Protein AF-A0A7C3GA55-F1 (afdb_monomer_lite)

Secondary structure (DSSP, 8-state):
-HHHHHHHHHHHHHHHHTS--PPP--PPP---PPPP--------------------PPP--S-----PPPPP--S--SSS----TTTTTTS----------

pLDDT: mean 75.8, std 19.13, range [38.34, 96.94]

Radius of gyration: 28.46 Å; chains: 1; bounding box: 60×67×63 Å

Foldseek 3Di:
DVVVVVVVVVVVVVVVVVPDDDDDDDDDDDDDDDDDDDDDDDDDDDDDPPPVPPPCPDDDDPDDDPDDDDWDDDPDDDPDDDDTVVVCPPHDDDDDDDDDD

Sequence (101 aa):
MRYLFFLLISLLTLTVIACGVQPANEEISAETPSPSPPTPIATTPPNPTATPSATTTPFTSSLPILGKAPDIRNKTWLNSEPMTLSSLKGKVVLVEFWTYT

Structure (mmCIF, N/CA/C/O backbone):
data_AF-A0A7C3GA55-F1
#
_entry.id   AF-A0A7C3GA55-F1
#
loop_
_atom_site.group_PDB
_atom_site.id
_atom_site.type_symbol
_atom_site.label_atom_id
_atom_site.label_alt_id
_atom_site.label_comp_id
_atom_site.label_asym_id
_atom_site.label_entity_id
_atom_site.label_seq_id
_atom_site.pdbx_PDB_ins_code
_atom_site.Cartn_x
_atom_site.Cartn_y
_atom_site.Cartn_z
_atom_site.occupancy
_atom_site.B_iso_or_equiv
_atom_site.auth_seq_id
_atom_site.auth_comp_id
_atom_site.auth_asym_id
_atom_site.auth_atom_id
_atom_site.pdbx_PDB_model_num
ATOM 1 N N . MET A 1 1 ? 43.025 -23.226 -0.895 1.00 67.88 1 MET A N 1
ATOM 2 C CA . MET A 1 1 ? 43.588 -22.214 0.032 1.00 67.88 1 MET A CA 1
ATOM 3 C C . MET A 1 1 ? 43.639 -20.796 -0.540 1.00 67.88 1 MET A C 1
ATOM 5 O O . MET A 1 1 ? 43.274 -19.881 0.178 1.00 67.88 1 MET A O 1
ATOM 9 N N . ARG A 1 2 ? 43.998 -20.576 -1.818 1.00 75.12 2 ARG A N 1
ATOM 10 C CA . ARG A 1 2 ? 44.022 -19.220 -2.413 1.00 75.12 2 ARG A CA 1
ATOM 11 C C . ARG A 1 2 ? 42.628 -18.573 -2.553 1.00 75.12 2 ARG A C 1
ATOM 13 O O . ARG A 1 2 ? 42.472 -17.401 -2.251 1.00 75.12 2 ARG A O 1
ATOM 20 N N . TYR A 1 3 ? 41.604 -19.346 -2.922 1.00 76.50 3 TYR A N 1
ATOM 21 C CA . TYR A 1 3 ? 40.230 -18.835 -3.059 1.00 76.50 3 TYR A CA 1
ATOM 22 C C . TYR A 1 3 ? 39.563 -18.472 -1.724 1.00 76.50 3 TYR A C 1
ATOM 24 O O . TYR A 1 3 ? 38.791 -17.526 -1.676 1.00 76.50 3 TYR A O 1
ATOM 32 N N . LEU A 1 4 ? 39.911 -19.162 -0.628 1.00 82.69 4 LEU A N 1
ATOM 33 C CA . LEU A 1 4 ? 39.398 -18.851 0.713 1.00 82.69 4 LEU A CA 1
ATOM 34 C C . LEU A 1 4 ? 39.904 -17.485 1.208 1.00 82.69 4 LEU A C 1
ATOM 36 O O . LEU A 1 4 ? 39.158 -16.734 1.822 1.00 82.69 4 LEU A O 1
ATOM 40 N N . PHE A 1 5 ? 41.157 -17.149 0.884 1.00 82.38 5 PHE A N 1
ATOM 41 C CA . PHE A 1 5 ? 41.765 -15.858 1.206 1.00 82.38 5 PHE A CA 1
ATOM 42 C C . PHE A 1 5 ? 41.101 -14.704 0.438 1.00 82.38 5 PHE A C 1
ATOM 44 O O . PHE A 1 5 ? 40.759 -13.686 1.032 1.00 82.38 5 PHE A O 1
ATOM 51 N N . PHE A 1 6 ? 40.827 -14.889 -0.859 1.00 84.25 6 PHE A N 1
ATOM 52 C CA . PHE A 1 6 ? 40.090 -13.899 -1.653 1.00 84.25 6 PHE A CA 1
ATOM 53 C C . PHE A 1 6 ? 38.626 -13.745 -1.206 1.00 84.25 6 PHE A C 1
ATOM 55 O O . PHE A 1 6 ? 38.105 -12.633 -1.208 1.00 84.25 6 PHE A O 1
ATOM 62 N N . LEU A 1 7 ? 37.985 -14.829 -0.755 1.00 83.69 7 LEU A N 1
ATOM 63 C CA . LEU A 1 7 ? 36.621 -14.799 -0.219 1.00 83.69 7 LEU A CA 1
ATOM 64 C C . LEU A 1 7 ? 36.550 -14.058 1.129 1.00 83.69 7 LEU A C 1
ATOM 66 O O . LEU A 1 7 ? 35.645 -13.253 1.327 1.00 83.69 7 LEU A O 1
ATOM 70 N N . LEU A 1 8 ? 37.533 -14.249 2.018 1.00 85.75 8 LEU A N 1
ATOM 71 C CA . LEU A 1 8 ? 37.641 -13.512 3.286 1.00 85.75 8 LEU A CA 1
ATOM 72 C C . LEU A 1 8 ? 37.867 -12.009 3.078 1.00 85.75 8 LEU A C 1
ATOM 74 O O . LEU A 1 8 ? 37.237 -11.200 3.754 1.00 85.75 8 LEU A O 1
ATOM 78 N N . ILE A 1 9 ? 38.716 -11.633 2.117 1.00 84.69 9 ILE A N 1
ATOM 79 C CA . ILE A 1 9 ? 38.957 -10.224 1.771 1.00 84.69 9 ILE A CA 1
ATOM 80 C C . ILE A 1 9 ? 37.684 -9.582 1.210 1.00 84.69 9 ILE A C 1
ATOM 82 O O . ILE A 1 9 ? 37.335 -8.478 1.617 1.00 84.69 9 ILE A O 1
ATOM 86 N N . SER A 1 10 ? 36.950 -10.286 0.342 1.00 85.44 10 SER A N 1
ATOM 87 C CA . SER A 1 10 ? 35.679 -9.789 -0.200 1.00 85.44 10 SER A CA 1
ATOM 88 C C . SER A 1 10 ? 34.577 -9.664 0.859 1.00 85.44 10 SER A C 1
ATOM 90 O O . SER A 1 10 ? 33.732 -8.780 0.752 1.00 85.44 10 SER A O 1
ATOM 92 N N . LEU A 1 11 ? 34.554 -10.540 1.868 1.00 83.94 11 LEU A N 1
ATOM 93 C CA . LEU A 1 11 ? 33.568 -10.490 2.952 1.00 83.94 11 LEU A CA 1
ATOM 94 C C . LEU A 1 11 ? 33.870 -9.347 3.939 1.00 83.94 11 LEU A C 1
ATOM 96 O O . LEU A 1 11 ? 32.957 -8.673 4.423 1.00 83.94 11 LEU A O 1
ATOM 100 N N . LEU A 1 12 ? 35.156 -9.083 4.192 1.00 79.94 12 LEU A N 1
ATOM 101 C CA . LEU A 1 12 ? 35.612 -7.984 5.041 1.00 79.94 12 LEU A CA 1
ATOM 102 C C . LEU A 1 12 ? 35.315 -6.615 4.406 1.00 79.94 12 LEU A C 1
ATOM 104 O O . LEU A 1 12 ? 34.834 -5.719 5.096 1.00 79.94 12 LEU A O 1
ATOM 108 N N . THR A 1 13 ? 35.528 -6.456 3.095 1.00 78.75 13 THR A N 1
ATOM 109 C CA . THR A 1 13 ? 35.241 -5.192 2.393 1.00 78.75 13 THR A CA 1
ATOM 110 C C . THR A 1 13 ? 33.746 -4.894 2.296 1.00 78.75 13 THR A C 1
ATOM 112 O O . THR A 1 13 ? 33.351 -3.739 2.448 1.00 78.75 13 THR A O 1
ATOM 115 N N . LEU A 1 14 ? 32.897 -5.913 2.119 1.00 73.88 14 LEU A N 1
ATOM 116 C CA . LEU A 1 14 ? 31.444 -5.716 2.064 1.00 73.88 14 LEU A CA 1
ATOM 117 C C . LEU A 1 14 ? 30.861 -5.273 3.420 1.00 73.88 14 LEU A C 1
ATOM 119 O O . LEU A 1 14 ? 29.938 -4.463 3.462 1.00 73.88 14 LEU A O 1
ATOM 123 N N . THR A 1 15 ? 31.427 -5.755 4.532 1.00 72.00 15 THR A N 1
ATOM 124 C CA . THR A 1 15 ? 30.968 -5.412 5.892 1.00 72.00 15 THR A CA 1
ATOM 125 C C . THR A 1 15 ? 31.307 -3.962 6.269 1.00 72.00 15 THR A C 1
ATOM 127 O O . THR A 1 15 ? 30.533 -3.307 6.961 1.00 72.00 15 THR A O 1
ATOM 130 N N . VAL A 1 16 ? 32.429 -3.426 5.771 1.00 68.25 16 VAL A N 1
ATOM 131 C CA . VAL A 1 16 ? 32.861 -2.035 6.023 1.00 68.25 16 VAL A CA 1
ATOM 132 C C . VAL A 1 16 ? 31.982 -1.013 5.288 1.00 68.25 16 VAL A C 1
ATOM 134 O O . VAL A 1 16 ? 31.747 0.069 5.814 1.00 68.25 16 VAL A O 1
ATOM 137 N N . ILE A 1 17 ? 31.430 -1.356 4.120 1.00 66.69 17 ILE A N 1
ATOM 138 C CA . ILE A 1 17 ? 30.524 -0.471 3.359 1.00 66.69 17 ILE A CA 1
ATOM 139 C C . ILE A 1 17 ? 29.113 -0.433 3.981 1.00 66.69 17 ILE A C 1
ATOM 141 O O . ILE A 1 17 ? 28.420 0.575 3.878 1.00 66.69 17 ILE A O 1
ATOM 145 N N . ALA A 1 18 ? 28.694 -1.498 4.675 1.00 58.41 18 ALA A N 1
ATOM 146 C CA . ALA A 1 18 ? 27.388 -1.574 5.336 1.00 58.41 18 ALA A CA 1
ATOM 147 C C . ALA A 1 18 ? 27.297 -0.772 6.655 1.00 58.41 18 ALA A C 1
ATOM 149 O O . ALA A 1 18 ? 26.199 -0.571 7.170 1.00 58.41 18 ALA A O 1
ATOM 150 N N . CYS A 1 19 ? 28.417 -0.282 7.195 1.00 60.34 19 CYS A N 1
ATOM 151 C CA . CYS A 1 19 ? 28.439 0.632 8.339 1.00 60.34 19 CYS A CA 1
ATOM 152 C C . CYS A 1 19 ? 28.661 2.065 7.830 1.00 60.34 19 CYS A C 1
ATOM 154 O O . CYS A 1 19 ? 29.753 2.621 7.928 1.00 60.34 19 CYS A O 1
ATOM 156 N N . GLY A 1 20 ? 27.638 2.650 7.204 1.00 50.31 20 GLY A N 1
ATOM 157 C CA . GLY A 1 20 ? 27.652 4.052 6.799 1.00 50.31 20 GLY A CA 1
ATOM 158 C C . GLY A 1 20 ? 27.786 4.967 8.017 1.00 50.31 20 GLY A C 1
ATOM 159 O O . GLY A 1 20 ? 26.809 5.235 8.710 1.00 50.31 20 GLY A O 1
ATOM 160 N N . VAL A 1 21 ? 28.996 5.458 8.278 1.00 58.72 21 VAL A N 1
ATOM 161 C CA . VAL A 1 21 ? 29.227 6.580 9.192 1.00 58.72 21 VAL A CA 1
ATOM 162 C C . VAL A 1 21 ? 28.828 7.850 8.444 1.00 58.72 21 VAL A C 1
ATOM 164 O O . VAL A 1 21 ? 29.579 8.342 7.605 1.00 58.72 21 VAL A O 1
ATOM 167 N N . GLN A 1 22 ? 27.631 8.370 8.712 1.00 60.19 22 GLN A N 1
ATOM 168 C CA . GLN A 1 22 ? 27.288 9.739 8.331 1.00 60.19 22 GLN A CA 1
ATOM 169 C C . GLN A 1 22 ? 28.037 10.708 9.258 1.00 60.19 22 GLN A C 1
ATOM 171 O O . GLN A 1 22 ? 27.862 10.617 10.477 1.00 60.19 22 GLN A O 1
ATOM 176 N N . PRO A 1 23 ? 28.856 11.638 8.730 1.00 50.22 23 PRO A N 1
ATOM 177 C CA . PRO A 1 23 ? 29.306 12.776 9.511 1.00 50.22 23 PRO A CA 1
ATOM 178 C C . PRO A 1 23 ? 28.095 13.656 9.841 1.00 50.22 23 PRO A C 1
ATOM 180 O O . PRO A 1 23 ? 27.215 13.886 9.010 1.00 50.22 23 PRO A O 1
ATOM 183 N N . ALA A 1 24 ? 28.049 14.074 11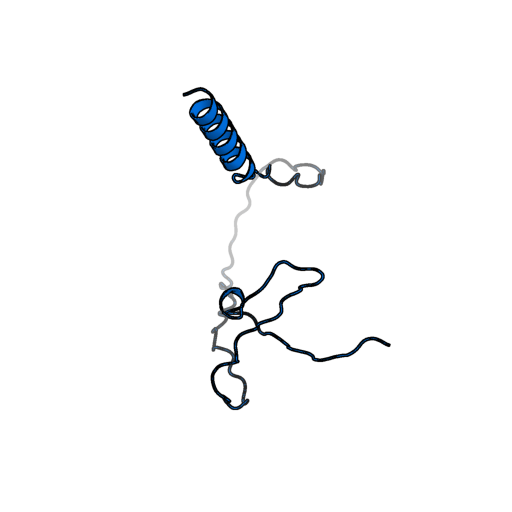.099 1.00 48.84 24 ALA A N 1
ATOM 184 C CA . ALA A 1 24 ? 27.067 14.978 11.663 1.00 48.84 24 ALA A CA 1
ATOM 185 C C . ALA A 1 24 ? 26.919 16.246 10.796 1.00 48.84 24 ALA A C 1
ATOM 187 O O . ALA A 1 24 ? 27.909 16.855 10.401 1.00 48.84 24 ALA A O 1
ATOM 188 N N . ASN A 1 25 ? 25.665 16.570 10.479 1.00 55.12 25 ASN A N 1
ATOM 189 C CA . ASN A 1 25 ? 25.136 17.886 10.125 1.00 55.12 25 ASN A CA 1
ATOM 190 C C . ASN A 1 25 ? 26.099 19.085 10.289 1.00 55.12 25 ASN A C 1
ATOM 192 O O . ASN A 1 25 ? 26.393 19.511 11.402 1.00 55.12 25 ASN A O 1
ATOM 196 N N . GLU A 1 26 ? 26.468 19.707 9.164 1.00 49.50 26 GLU A N 1
ATOM 197 C CA . GLU A 1 26 ? 26.871 21.115 9.126 1.00 49.50 26 GLU A CA 1
ATOM 198 C C . GLU A 1 26 ? 25.644 21.981 9.442 1.00 49.50 26 GLU A C 1
ATOM 200 O O . GLU A 1 26 ? 24.714 22.127 8.645 1.00 49.50 26 GLU A O 1
ATOM 205 N N . GLU A 1 27 ? 25.629 22.507 10.661 1.00 49.72 27 GLU A N 1
ATOM 206 C CA . GLU A 1 27 ? 24.724 23.550 11.119 1.00 49.72 27 GLU A CA 1
ATOM 207 C C . GLU A 1 27 ? 25.140 24.879 10.474 1.00 49.72 27 GLU A C 1
ATOM 209 O O . GLU A 1 27 ? 26.268 25.349 10.631 1.00 49.72 27 GLU A O 1
ATOM 214 N N . ILE A 1 28 ? 24.225 25.448 9.688 1.00 52.06 28 ILE A N 1
ATOM 215 C CA . ILE A 1 28 ? 24.396 26.710 8.973 1.00 52.06 28 ILE A CA 1
ATOM 216 C C . ILE A 1 28 ? 24.709 27.848 9.956 1.00 52.06 28 ILE A C 1
ATOM 218 O O . ILE A 1 28 ? 24.024 28.043 10.960 1.00 52.06 28 ILE A O 1
ATOM 222 N N . SER A 1 29 ? 25.743 28.619 9.621 1.00 51.06 29 SER A N 1
ATOM 223 C CA . SER A 1 29 ? 26.101 29.885 10.250 1.00 51.06 29 SER A CA 1
ATOM 224 C C . SER A 1 29 ? 24.901 30.823 10.385 1.00 51.06 29 SER A C 1
ATOM 226 O O . SER A 1 29 ? 24.314 31.245 9.390 1.00 51.06 29 SER A O 1
ATOM 228 N N . ALA A 1 30 ? 24.628 31.248 11.613 1.00 45.50 30 ALA A N 1
ATOM 229 C CA . ALA A 1 30 ? 24.022 32.541 11.888 1.00 45.50 30 ALA A CA 1
ATOM 230 C C . ALA A 1 30 ? 24.930 33.282 12.879 1.00 45.50 30 ALA A C 1
ATOM 232 O O . ALA A 1 30 ? 24.995 32.963 14.062 1.00 45.50 30 ALA A O 1
ATOM 233 N N . GLU A 1 31 ? 25.677 34.250 12.363 1.00 45.47 31 GLU A N 1
ATOM 234 C CA . GLU A 1 31 ? 26.448 35.222 13.131 1.00 45.47 31 GLU A CA 1
ATOM 235 C C . GLU A 1 31 ? 25.540 36.389 13.534 1.00 45.47 31 GLU A C 1
ATOM 237 O O . GLU A 1 31 ? 24.929 36.990 12.655 1.00 45.47 31 GLU A O 1
ATOM 242 N N . THR A 1 32 ? 25.475 36.749 14.823 1.00 38.34 32 THR A N 1
ATOM 243 C CA . THR A 1 32 ? 25.655 38.133 15.340 1.00 38.34 32 THR A CA 1
ATOM 244 C C . THR A 1 32 ? 25.719 38.127 16.886 1.00 38.34 32 THR A C 1
ATOM 246 O O . THR A 1 32 ? 25.405 37.108 17.499 1.00 38.34 32 THR A O 1
ATOM 249 N N . PRO A 1 33 ? 26.226 39.181 17.560 1.00 48.56 33 PRO A N 1
ATOM 250 C CA . PRO A 1 33 ? 27.221 39.052 18.613 1.00 48.56 33 PRO A CA 1
ATOM 251 C C . PRO A 1 33 ? 26.624 39.145 20.025 1.00 48.56 33 PRO A C 1
ATOM 253 O O . PRO A 1 33 ? 25.582 39.746 20.271 1.00 48.56 33 PRO A O 1
ATOM 256 N N . SER A 1 34 ? 27.372 38.574 20.962 1.00 50.78 34 SER A N 1
ATOM 257 C CA . SER A 1 34 ? 27.167 38.603 22.411 1.00 50.78 34 SER A CA 1
ATOM 258 C C . SER A 1 34 ? 27.063 40.025 22.994 1.00 50.78 34 SER A C 1
ATOM 260 O O . SER A 1 34 ? 27.987 40.819 22.804 1.00 50.78 34 SER A O 1
ATOM 262 N N . PRO A 1 35 ? 26.024 40.349 23.787 1.00 56.66 35 PRO A N 1
ATOM 263 C CA . PRO A 1 35 ? 26.121 41.368 24.824 1.00 56.66 35 PRO A CA 1
ATOM 264 C C . PRO A 1 35 ? 26.588 40.740 26.154 1.00 56.66 35 PRO A C 1
ATOM 266 O O . PRO A 1 35 ? 25.985 39.799 26.669 1.00 56.66 35 PRO A O 1
ATOM 269 N N . SER A 1 36 ? 27.679 41.27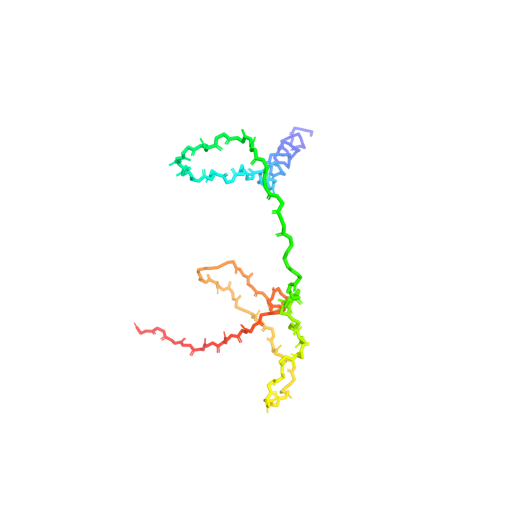5 26.710 1.00 50.72 36 SER A N 1
ATOM 270 C CA . SER A 1 36 ? 28.302 40.880 27.986 1.00 50.72 36 SER A CA 1
ATOM 271 C C . SER A 1 36 ? 27.348 40.886 29.208 1.00 50.72 36 SER A C 1
ATOM 273 O O . SER A 1 36 ? 26.397 41.667 29.233 1.00 50.72 36 SER A O 1
ATOM 275 N N . PRO A 1 37 ? 27.626 40.092 30.268 1.00 62.03 37 PRO A N 1
ATOM 276 C CA . PRO A 1 37 ? 26.835 40.037 31.512 1.00 62.03 37 PRO A CA 1
ATOM 277 C C . PRO A 1 37 ? 27.419 40.962 32.618 1.00 62.03 37 PRO A C 1
ATOM 279 O O . PRO A 1 37 ? 28.499 41.519 32.424 1.00 62.03 37 PRO A O 1
ATOM 282 N N . PRO A 1 38 ? 26.886 40.990 33.861 1.00 61.97 38 PRO A N 1
ATOM 283 C CA . PRO A 1 38 ? 25.537 41.351 34.323 1.00 61.97 38 PRO A CA 1
ATOM 284 C C . PRO A 1 38 ? 25.588 42.442 35.435 1.00 61.97 38 PRO A C 1
ATOM 286 O O . PRO A 1 38 ? 26.623 42.650 36.069 1.00 61.97 38 PRO A O 1
ATOM 289 N N . THR A 1 39 ? 24.476 43.108 35.780 1.00 42.97 39 THR A N 1
ATOM 290 C CA . THR A 1 39 ? 24.329 43.783 37.102 1.00 42.97 39 THR A CA 1
ATOM 291 C C . THR A 1 39 ? 22.841 43.856 37.513 1.00 42.97 39 THR A C 1
ATOM 293 O O . THR A 1 39 ? 21.986 43.947 36.633 1.00 42.97 39 THR A O 1
ATOM 296 N N . PRO A 1 40 ? 22.497 43.725 38.814 1.00 58.34 40 PRO A N 1
ATOM 297 C CA . PRO A 1 40 ? 21.232 43.166 39.294 1.00 58.34 40 PRO A CA 1
ATOM 298 C C . PRO A 1 40 ? 20.221 44.238 39.712 1.00 58.34 40 PRO A C 1
ATOM 300 O O . PRO A 1 40 ? 20.600 45.218 40.346 1.00 58.34 40 PRO A O 1
ATOM 303 N N . ILE A 1 41 ? 18.925 44.004 39.479 1.00 44.41 41 ILE A N 1
ATOM 304 C CA . ILE A 1 41 ? 17.848 44.673 40.224 1.00 44.41 41 ILE A CA 1
ATOM 305 C C . ILE A 1 41 ? 16.737 43.653 40.497 1.00 44.41 41 ILE A C 1
ATOM 307 O O . ILE A 1 41 ? 16.215 43.005 39.594 1.00 44.41 41 ILE A O 1
ATOM 311 N N . ALA A 1 42 ? 16.432 43.492 41.781 1.00 47.66 42 ALA A N 1
ATOM 312 C CA . ALA A 1 42 ? 15.363 42.669 42.321 1.00 47.66 42 ALA A CA 1
ATOM 313 C C . ALA A 1 42 ? 13.971 43.113 41.833 1.00 47.66 42 ALA A C 1
ATOM 315 O O . ALA A 1 42 ? 13.746 44.305 41.634 1.00 47.66 42 ALA A O 1
ATOM 316 N N . THR A 1 43 ? 13.020 42.172 41.758 1.00 44.78 43 THR A N 1
ATOM 317 C CA . THR A 1 43 ? 11.700 42.194 42.444 1.00 44.78 43 THR A CA 1
ATOM 318 C C . THR A 1 43 ? 10.690 41.311 41.695 1.00 44.78 43 THR A C 1
ATOM 320 O O . THR A 1 43 ? 10.451 41.466 40.503 1.00 44.78 43 THR A O 1
ATOM 323 N N . THR A 1 44 ? 10.109 40.360 42.423 1.00 46.59 44 THR A N 1
ATOM 324 C CA . THR A 1 44 ? 9.066 39.401 42.017 1.00 46.59 44 THR A CA 1
ATOM 325 C C . THR A 1 44 ? 7.747 40.096 41.629 1.00 46.59 44 THR A C 1
ATOM 327 O O . THR A 1 44 ? 7.405 41.122 42.214 1.00 46.59 44 THR A O 1
ATOM 330 N N . PRO A 1 45 ? 6.944 39.498 40.730 1.00 61.28 45 PRO A N 1
ATOM 331 C CA . PRO A 1 45 ? 5.625 39.007 41.159 1.00 61.28 45 PRO A CA 1
ATOM 332 C C . PRO A 1 45 ? 5.350 37.564 40.680 1.00 61.28 45 PRO A C 1
ATOM 334 O O . PRO A 1 45 ? 5.799 37.183 39.598 1.00 61.28 45 PRO A O 1
ATOM 337 N N . PRO A 1 46 ? 4.629 36.729 41.458 1.00 63.97 46 PRO A N 1
ATOM 338 C CA . PRO A 1 46 ? 4.305 35.373 41.041 1.00 63.97 46 PRO A CA 1
ATOM 339 C C . PRO A 1 46 ? 3.123 35.429 40.073 1.00 63.97 46 PRO A C 1
ATOM 341 O O . PRO A 1 46 ? 2.057 35.928 40.426 1.00 63.97 46 PRO A O 1
ATOM 344 N N . ASN A 1 47 ? 3.275 34.900 38.863 1.00 49.12 47 ASN A N 1
ATOM 345 C CA . ASN A 1 47 ? 2.119 34.586 38.031 1.00 49.12 47 ASN A CA 1
ATOM 346 C C . ASN A 1 47 ? 2.326 33.213 37.386 1.00 49.12 47 ASN A C 1
ATOM 348 O O . ASN A 1 47 ? 3.436 32.916 36.937 1.00 49.12 47 ASN A O 1
ATOM 352 N N . PRO A 1 48 ? 1.314 32.336 37.463 1.00 54.12 48 PRO A N 1
ATOM 353 C CA . PRO A 1 48 ? 1.515 30.910 37.578 1.00 54.12 48 PRO A CA 1
ATOM 354 C C . PRO A 1 48 ? 1.969 30.327 36.252 1.00 54.12 48 PRO A C 1
ATOM 356 O O . PRO A 1 48 ? 1.497 30.705 35.183 1.00 54.12 48 PRO A O 1
ATOM 359 N N . THR A 1 49 ? 2.856 29.351 36.373 1.00 55.59 49 THR A N 1
ATOM 360 C CA . THR A 1 49 ? 3.032 28.213 35.483 1.00 55.59 49 THR A CA 1
ATOM 361 C C . THR A 1 49 ? 1.724 27.833 34.776 1.00 55.59 49 THR A C 1
ATOM 363 O O . THR A 1 49 ? 0.969 26.985 35.243 1.00 55.59 49 THR A O 1
ATOM 366 N N . ALA A 1 50 ? 1.450 28.443 33.626 1.00 58.09 50 ALA A N 1
ATOM 367 C CA . ALA A 1 50 ? 0.518 27.912 32.648 1.00 58.09 50 ALA A CA 1
ATOM 368 C C . ALA A 1 50 ? 1.3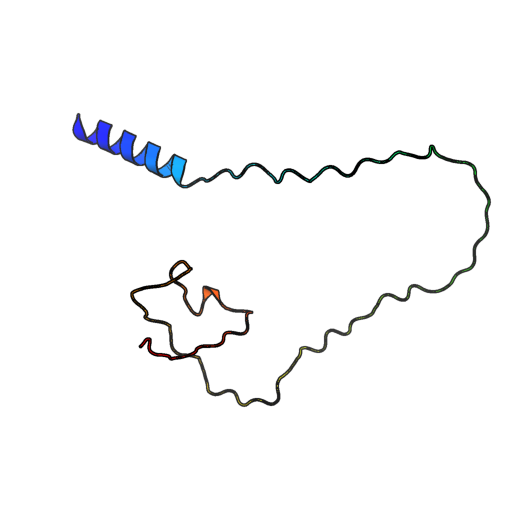17 26.939 31.782 1.00 58.09 50 ALA A C 1
ATOM 370 O O . ALA A 1 50 ? 1.673 27.218 30.640 1.00 58.09 50 ALA A O 1
ATOM 371 N N . THR A 1 51 ? 1.651 25.789 32.367 1.00 58.59 51 THR A N 1
ATOM 372 C CA . THR A 1 51 ? 1.944 24.601 31.572 1.00 58.59 51 THR A CA 1
ATOM 373 C C . THR A 1 51 ? 0.718 24.378 30.686 1.00 58.59 51 THR A C 1
ATOM 375 O O . THR A 1 51 ? -0.382 24.272 31.238 1.00 58.59 51 THR A O 1
ATOM 378 N N . PRO A 1 52 ? 0.835 24.306 29.347 1.00 60.28 52 PRO A N 1
ATOM 379 C CA . PRO A 1 52 ? -0.235 23.740 28.550 1.00 60.28 52 PRO A CA 1
ATOM 380 C C . PRO A 1 52 ? -0.359 22.284 28.991 1.00 60.28 52 PRO A C 1
ATOM 382 O O . PRO A 1 52 ? 0.395 21.411 28.565 1.00 60.28 52 PRO A O 1
ATOM 385 N N . SER A 1 53 ? -1.273 22.037 29.926 1.00 59.34 53 SER A N 1
ATOM 386 C CA . SER A 1 53 ? -1.697 20.701 30.304 1.00 59.34 53 SER A CA 1
ATOM 387 C C . SER A 1 53 ? -2.520 20.182 29.133 1.00 59.34 53 SER A C 1
ATOM 389 O O . SER A 1 53 ? -3.749 20.250 29.118 1.00 59.34 53 SER A O 1
ATOM 391 N N . ALA A 1 54 ? -1.821 19.754 28.081 1.00 66.00 54 ALA A N 1
ATOM 392 C CA . ALA A 1 54 ? -2.403 18.951 27.031 1.00 66.00 54 ALA A CA 1
ATOM 393 C C . ALA A 1 54 ? -2.794 17.632 27.695 1.00 66.00 54 ALA A C 1
ATOM 395 O O . ALA A 1 54 ? -2.000 16.702 27.821 1.00 66.00 54 ALA A O 1
ATOM 396 N N . THR A 1 55 ? -4.025 17.581 28.195 1.00 56.03 55 THR A N 1
ATOM 397 C CA . THR A 1 55 ? -4.678 16.315 28.488 1.00 56.03 55 THR A CA 1
ATOM 398 C C . THR A 1 55 ? -4.779 15.605 27.147 1.00 56.03 55 THR A C 1
ATOM 400 O O . THR A 1 55 ? -5.635 15.933 26.328 1.00 56.03 55 THR A O 1
ATOM 403 N N . THR A 1 56 ? -3.842 14.698 26.880 1.00 66.31 56 THR A N 1
ATOM 404 C CA . THR A 1 56 ? -3.809 13.885 25.664 1.00 66.31 56 THR A CA 1
ATOM 405 C C . THR A 1 56 ? -4.930 12.857 25.751 1.00 66.31 56 THR A C 1
ATOM 407 O O . THR A 1 56 ? -4.699 11.676 25.999 1.00 66.31 56 THR A O 1
ATOM 410 N N . THR A 1 57 ? -6.176 13.298 25.592 1.00 78.06 57 THR A N 1
ATOM 411 C CA . THR A 1 57 ? -7.251 12.380 25.232 1.00 78.06 57 THR A CA 1
ATOM 412 C C . THR A 1 57 ? -6.887 11.799 23.866 1.00 78.06 57 THR A C 1
ATOM 414 O O . THR A 1 57 ? -6.702 12.579 22.925 1.00 78.06 57 THR A O 1
ATOM 417 N N . PRO A 1 58 ? -6.726 10.471 23.734 1.00 81.94 58 PRO A N 1
ATOM 418 C CA . PRO A 1 58 ? -6.369 9.872 22.459 1.00 81.94 58 PRO A CA 1
ATOM 419 C C . PRO A 1 58 ? -7.442 10.213 21.425 1.00 81.94 58 PRO A C 1
ATOM 421 O O . PRO A 1 58 ? -8.638 10.062 21.678 1.00 81.94 58 PRO A O 1
ATOM 424 N N . PHE A 1 59 ? -7.009 10.686 20.258 1.00 83.81 59 PHE A N 1
ATOM 425 C CA . PHE A 1 59 ? -7.914 10.912 19.142 1.00 83.81 59 PHE A CA 1
ATOM 426 C C . PHE A 1 59 ? -8.539 9.576 18.731 1.00 83.81 59 PHE A C 1
ATOM 428 O O . PHE A 1 59 ? -7.831 8.604 18.463 1.00 83.81 59 PHE A O 1
ATOM 435 N N . THR A 1 60 ? -9.867 9.530 18.675 1.00 87.75 60 THR A N 1
ATOM 436 C CA . THR A 1 60 ? -10.617 8.379 18.174 1.00 87.75 60 THR A CA 1
ATOM 437 C C . THR A 1 60 ? -11.467 8.841 16.998 1.00 87.75 60 THR A C 1
ATOM 439 O O . THR A 1 60 ? -12.205 9.819 17.091 1.00 87.75 60 THR A O 1
ATOM 442 N N . SER A 1 61 ? -11.336 8.176 15.852 1.00 89.50 61 SER A N 1
ATOM 443 C CA . SER A 1 61 ? -12.224 8.422 14.715 1.00 89.50 61 SER A CA 1
ATOM 444 C C . SER A 1 61 ? -13.546 7.686 14.925 1.00 89.50 61 SER A C 1
ATOM 446 O O . SER A 1 61 ? -13.526 6.534 15.347 1.00 89.50 61 SER A O 1
ATOM 448 N N . SER A 1 62 ? -14.671 8.267 14.502 1.00 94.44 62 SER A N 1
ATOM 449 C CA . SER A 1 62 ? -15.975 7.573 14.465 1.00 94.44 62 SER A CA 1
ATOM 450 C C . SER A 1 62 ? -16.092 6.529 13.332 1.00 94.44 62 SER A C 1
ATOM 452 O O . SER A 1 62 ? -17.195 6.104 12.991 1.00 94.44 62 SER A O 1
ATOM 454 N N . LEU A 1 63 ? -14.980 6.147 12.695 1.00 93.94 63 LEU A N 1
ATOM 455 C CA . LEU A 1 63 ? -14.959 5.195 11.587 1.00 93.94 63 LEU A CA 1
ATOM 456 C C . LEU A 1 63 ? -15.012 3.743 12.091 1.00 93.94 63 LEU A C 1
ATOM 458 O O . LEU A 1 63 ? -14.402 3.428 13.116 1.00 93.94 63 LEU A O 1
ATOM 462 N N . PRO A 1 64 ? -15.693 2.839 11.368 1.00 94.88 64 PRO A N 1
ATOM 463 C CA . PRO A 1 64 ? -15.741 1.430 11.733 1.00 94.88 64 PRO A CA 1
ATOM 464 C C . PRO A 1 64 ? -14.380 0.744 11.551 1.00 94.88 64 PRO A C 1
ATOM 466 O O . PRO A 1 64 ? -13.602 1.072 10.654 1.00 94.88 64 PRO A O 1
ATOM 469 N N . ILE A 1 65 ? -14.125 -0.280 12.369 1.00 94.56 65 ILE A N 1
ATOM 470 C CA . ILE A 1 65 ? -12.959 -1.158 12.225 1.00 94.56 65 ILE A CA 1
ATOM 471 C C . ILE A 1 65 ? -13.325 -2.287 11.258 1.00 94.56 65 ILE A C 1
ATOM 473 O O . ILE A 1 65 ? -14.067 -3.198 11.614 1.00 94.56 65 ILE A O 1
ATOM 477 N N . LEU A 1 66 ? -12.774 -2.247 10.044 1.00 96.12 66 LEU A N 1
ATOM 478 C CA . LEU A 1 66 ? -13.034 -3.248 8.995 1.00 96.12 66 LEU A CA 1
ATOM 479 C C . LEU A 1 66 ? -12.098 -4.470 9.059 1.00 96.12 66 LEU A C 1
ATOM 481 O O . LEU A 1 66 ? -12.055 -5.283 8.141 1.00 96.12 66 LEU A O 1
ATOM 485 N N . GLY A 1 67 ? -11.337 -4.607 10.146 1.00 95.44 67 GLY A N 1
ATOM 486 C CA . GLY A 1 67 ? -10.334 -5.653 10.322 1.00 95.44 67 GLY A CA 1
ATOM 487 C C . GLY A 1 67 ? -8.925 -5.211 9.929 1.00 95.44 67 GLY A C 1
ATOM 488 O O . GLY A 1 67 ? -8.627 -4.025 9.775 1.00 95.44 67 GLY A O 1
ATOM 489 N N . LYS A 1 68 ? -8.013 -6.181 9.833 1.00 95.00 68 LYS A N 1
ATOM 490 C CA . LYS A 1 68 ? -6.604 -5.927 9.515 1.00 95.00 68 LYS A CA 1
ATOM 491 C C . LYS A 1 68 ? -6.439 -5.701 8.011 1.00 95.00 68 LYS A C 1
ATOM 493 O O . LYS A 1 68 ? -6.879 -6.526 7.217 1.00 95.00 68 LYS A O 1
ATOM 498 N N . ALA A 1 69 ? -5.736 -4.633 7.640 1.00 95.94 69 ALA A N 1
ATOM 499 C CA . ALA A 1 69 ? -5.361 -4.387 6.252 1.00 95.94 69 ALA A CA 1
ATOM 500 C C . ALA A 1 69 ? -4.523 -5.558 5.677 1.00 95.94 69 ALA A C 1
ATOM 502 O O . ALA A 1 69 ? -3.613 -6.042 6.367 1.00 95.94 69 ALA A O 1
ATOM 503 N N . PRO A 1 70 ? -4.806 -6.014 4.441 1.00 95.19 70 PRO A N 1
ATOM 504 C CA . PRO A 1 70 ? -3.986 -6.997 3.736 1.00 95.19 70 PRO A CA 1
ATOM 505 C C . PRO A 1 70 ? -2.562 -6.497 3.495 1.00 95.19 70 PRO A C 1
ATOM 507 O O . PRO A 1 70 ? -2.329 -5.302 3.366 1.00 95.19 70 PRO A O 1
ATOM 510 N N . ASP A 1 71 ? -1.610 -7.420 3.403 1.00 94.50 71 ASP A N 1
ATOM 511 C CA . ASP A 1 71 ? -0.201 -7.091 3.185 1.00 94.50 71 ASP A CA 1
ATOM 512 C C . ASP A 1 71 ? 0.079 -6.593 1.752 1.00 94.50 71 ASP A C 1
ATOM 514 O O . ASP A 1 71 ? -0.586 -7.012 0.802 1.00 94.50 71 ASP A O 1
ATOM 518 N N . ILE A 1 72 ? 1.087 -5.730 1.586 1.00 94.56 72 ILE A N 1
ATOM 519 C CA . ILE A 1 72 ? 1.481 -5.183 0.276 1.00 94.56 72 ILE A CA 1
ATOM 520 C C . ILE A 1 72 ? 2.453 -6.160 -0.392 1.00 94.56 72 ILE A C 1
ATOM 522 O O . ILE A 1 72 ? 3.484 -6.510 0.178 1.00 94.56 72 ILE A O 1
ATOM 526 N N . ARG A 1 73 ? 2.136 -6.614 -1.612 1.00 94.25 73 ARG A N 1
ATOM 527 C CA . ARG A 1 73 ? 2.899 -7.654 -2.337 1.00 94.25 73 ARG A CA 1
ATOM 528 C C . ARG A 1 73 ? 3.477 -7.178 -3.674 1.00 94.25 73 ARG A C 1
ATOM 530 O O . ARG A 1 73 ? 3.700 -7.978 -4.581 1.00 94.25 73 ARG A O 1
ATOM 537 N N . ASN A 1 74 ? 3.715 -5.877 -3.805 1.00 94.12 74 ASN A N 1
ATOM 538 C CA . ASN A 1 74 ? 4.262 -5.271 -5.016 1.00 94.12 74 ASN A CA 1
ATOM 539 C C . ASN A 1 74 ? 5.698 -5.747 -5.272 1.00 94.12 74 ASN A C 1
ATOM 541 O O . ASN A 1 74 ? 6.527 -5.779 -4.364 1.00 94.12 74 ASN A O 1
ATOM 545 N N . LYS A 1 75 ? 5.992 -6.087 -6.532 1.00 95.62 75 LYS A N 1
ATOM 546 C CA . LYS A 1 75 ? 7.341 -6.482 -6.969 1.00 95.62 75 LYS A CA 1
ATOM 547 C C . LYS A 1 75 ? 8.256 -5.280 -7.191 1.00 95.62 75 LYS A C 1
ATOM 549 O O . LYS A 1 75 ? 9.442 -5.351 -6.899 1.00 95.62 75 LYS A O 1
ATOM 554 N N . THR A 1 76 ? 7.693 -4.193 -7.709 1.00 95.75 76 THR A N 1
ATOM 555 C CA . THR A 1 76 ? 8.423 -2.980 -8.076 1.00 95.75 76 THR A CA 1
ATOM 556 C C . THR A 1 76 ? 7.906 -1.816 -7.254 1.00 95.75 76 THR A C 1
ATOM 558 O O . THR A 1 76 ? 6.696 -1.666 -7.074 1.00 95.75 76 THR A O 1
ATOM 561 N N . TRP A 1 77 ? 8.841 -1.000 -6.785 1.00 96.56 77 TRP A N 1
ATOM 562 C CA . TRP A 1 77 ? 8.593 0.216 -6.029 1.00 96.56 77 TRP A CA 1
ATOM 563 C C . TRP A 1 77 ? 9.180 1.394 -6.792 1.00 96.56 77 TRP A C 1
ATOM 565 O O . TRP A 1 77 ? 10.222 1.269 -7.434 1.00 96.56 77 TRP A O 1
ATOM 575 N N . LEU A 1 78 ? 8.485 2.524 -6.746 1.00 95.88 78 LEU A N 1
ATOM 576 C CA . LEU A 1 78 ? 8.938 3.781 -7.328 1.00 95.88 78 LEU A CA 1
ATOM 577 C C . LEU A 1 78 ? 9.149 4.779 -6.187 1.00 95.88 78 LEU A C 1
ATOM 579 O O . LEU A 1 78 ? 8.387 4.784 -5.219 1.00 95.88 78 LEU A O 1
ATOM 583 N N . ASN A 1 79 ? 10.186 5.612 -6.298 1.00 96.62 79 ASN A N 1
ATOM 584 C CA . ASN A 1 79 ? 10.526 6.681 -5.345 1.00 96.62 79 ASN A CA 1
ATOM 585 C C . ASN A 1 79 ? 10.792 6.228 -3.895 1.00 96.62 79 ASN A C 1
ATOM 587 O O . ASN A 1 79 ? 10.806 7.051 -2.985 1.00 96.62 79 ASN A O 1
ATOM 591 N N . SER A 1 80 ? 10.963 4.927 -3.662 1.00 94.69 80 SER A N 1
ATOM 592 C CA . SER A 1 80 ? 11.135 4.354 -2.328 1.00 94.69 80 SER A CA 1
ATOM 593 C C . SER A 1 80 ? 11.755 2.963 -2.400 1.00 94.69 80 SER A C 1
ATOM 595 O O . SER A 1 80 ? 11.697 2.287 -3.430 1.00 94.69 80 SER A O 1
ATOM 597 N N . GLU A 1 81 ? 12.333 2.536 -1.282 1.00 96.31 81 GLU A N 1
ATOM 598 C CA . GLU A 1 81 ? 12.637 1.128 -1.049 1.00 96.31 81 GLU A CA 1
ATOM 599 C C . GLU A 1 81 ? 11.345 0.319 -0.825 1.00 96.31 81 GLU A C 1
ATOM 601 O O . GLU A 1 81 ? 10.309 0.890 -0.467 1.00 96.31 81 GLU A O 1
ATOM 606 N N . PRO A 1 82 ? 11.380 -1.015 -0.998 1.00 95.75 82 PRO A N 1
ATOM 607 C CA . PRO A 1 82 ? 10.238 -1.866 -0.695 1.00 95.75 82 PRO A CA 1
ATOM 608 C C . PRO A 1 82 ? 9.703 -1.676 0.726 1.00 95.75 82 PRO A C 1
ATOM 610 O O . PRO A 1 82 ? 10.458 -1.734 1.697 1.00 95.75 82 PRO A O 1
ATOM 613 N N . MET A 1 83 ? 8.384 -1.510 0.859 1.00 94.50 83 MET A N 1
ATOM 614 C CA . MET A 1 83 ? 7.748 -1.242 2.148 1.00 94.50 83 MET A CA 1
ATOM 615 C C . MET A 1 83 ? 6.730 -2.312 2.549 1.00 94.50 83 MET A C 1
ATOM 617 O O . MET A 1 83 ? 6.068 -2.923 1.713 1.00 94.50 83 MET A O 1
ATOM 621 N N . THR A 1 84 ? 6.589 -2.527 3.860 1.00 95.06 84 THR A N 1
ATOM 622 C CA . THR A 1 84 ? 5.603 -3.448 4.442 1.00 95.06 84 THR A CA 1
ATOM 623 C C . THR A 1 84 ? 4.646 -2.678 5.343 1.00 95.06 84 THR A C 1
ATOM 625 O O . THR A 1 84 ? 5.007 -1.655 5.925 1.00 95.06 84 THR A O 1
ATOM 628 N N . LEU A 1 85 ? 3.431 -3.189 5.552 1.00 95.38 85 LEU A N 1
ATOM 629 C CA . LEU A 1 85 ? 2.511 -2.552 6.504 1.00 95.38 85 LEU A CA 1
ATOM 630 C C . LEU A 1 85 ? 3.023 -2.579 7.952 1.00 95.38 85 LEU A C 1
ATOM 632 O O . LEU A 1 85 ? 2.580 -1.781 8.778 1.00 95.38 85 LEU A O 1
ATOM 636 N N . SER A 1 86 ? 3.942 -3.492 8.281 1.00 95.31 86 SER A N 1
ATOM 637 C CA . SER A 1 86 ? 4.529 -3.568 9.619 1.00 95.31 86 SER A CA 1
ATOM 638 C C . SER A 1 86 ? 5.468 -2.396 9.898 1.00 95.31 86 SER A C 1
ATOM 640 O O . SER A 1 86 ? 5.421 -1.842 10.994 1.00 95.31 86 SER A O 1
ATOM 642 N N . SER A 1 87 ? 6.283 -1.982 8.920 1.00 95.75 87 SER A N 1
ATOM 643 C CA . SER A 1 87 ? 7.176 -0.823 9.080 1.00 95.75 87 SER A CA 1
ATOM 644 C C . SER A 1 87 ? 6.427 0.515 9.096 1.00 95.75 87 SER A C 1
ATOM 646 O O . SER A 1 87 ? 6.978 1.527 9.518 1.00 95.75 87 SER A O 1
ATOM 648 N N . LEU A 1 88 ? 5.154 0.519 8.686 1.00 96.00 88 LEU A N 1
ATOM 649 C CA . LEU A 1 88 ? 4.269 1.687 8.660 1.00 96.00 88 LEU A CA 1
ATOM 650 C C . LEU A 1 88 ? 3.378 1.838 9.904 1.00 96.00 88 LEU A C 1
ATOM 652 O O . LEU A 1 88 ? 2.549 2.749 9.966 1.00 96.00 88 LEU A O 1
ATOM 656 N N . LYS A 1 89 ? 3.515 0.969 10.911 1.00 95.19 89 LYS A N 1
ATOM 657 C CA . LYS A 1 89 ? 2.737 1.072 12.154 1.00 95.19 89 LYS A CA 1
ATOM 658 C C . LYS A 1 89 ? 2.948 2.431 12.834 1.00 95.19 89 LYS A C 1
ATOM 660 O O . LYS A 1 89 ? 4.063 2.928 12.930 1.00 95.19 89 LYS A O 1
ATOM 665 N N . GLY A 1 90 ? 1.853 3.028 13.307 1.00 94.19 90 GLY A N 1
ATOM 666 C CA . GLY A 1 90 ? 1.847 4.371 13.901 1.00 94.19 90 GLY A CA 1
ATOM 667 C C . GLY A 1 90 ? 1.668 5.509 12.891 1.00 94.19 90 GLY A C 1
ATOM 668 O O . GLY A 1 90 ? 1.522 6.656 13.303 1.00 94.19 90 GLY A O 1
ATOM 669 N N . LYS A 1 91 ? 1.631 5.211 11.586 1.00 94.31 91 LYS A N 1
ATOM 670 C CA . LYS A 1 91 ? 1.295 6.173 10.530 1.00 94.31 91 LYS A CA 1
ATOM 671 C C . LYS A 1 91 ? -0.098 5.887 9.969 1.00 94.31 91 LYS A C 1
ATOM 673 O O . LYS A 1 91 ? -0.540 4.739 9.934 1.00 94.31 91 LYS A O 1
ATOM 678 N N . VAL A 1 92 ? -0.771 6.936 9.504 1.00 94.62 92 VAL A N 1
ATOM 679 C CA . VAL A 1 92 ? -1.970 6.811 8.664 1.00 94.62 92 VAL A CA 1
ATOM 680 C C . VAL A 1 92 ? -1.502 6.607 7.225 1.00 94.62 92 VAL A C 1
ATOM 682 O O . VAL A 1 92 ? -0.690 7.385 6.731 1.00 94.62 92 VAL A O 1
ATOM 685 N N . VAL A 1 93 ? -1.976 5.546 6.571 1.00 95.62 93 VAL A N 1
ATOM 686 C CA . VAL A 1 93 ? -1.540 5.140 5.226 1.00 95.62 93 VAL A CA 1
ATOM 687 C C . VAL A 1 93 ? -2.731 5.183 4.277 1.00 95.62 93 VAL A C 1
ATOM 689 O O . VAL A 1 93 ? -3.775 4.607 4.578 1.00 95.62 93 VAL A O 1
ATOM 692 N N . LEU A 1 94 ? -2.555 5.835 3.127 1.00 96.31 94 LEU A N 1
ATOM 693 C CA . LEU A 1 94 ? -3.503 5.835 2.014 1.00 96.31 94 L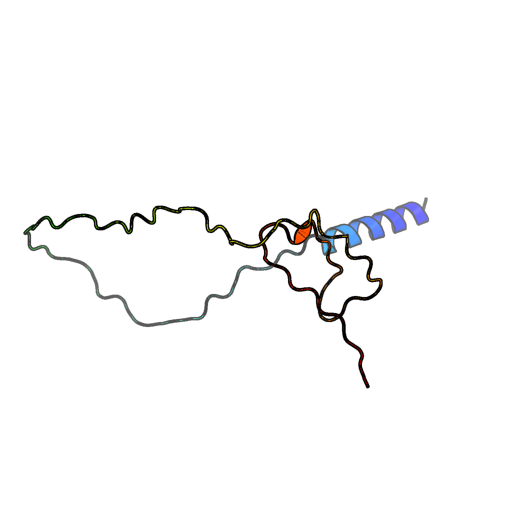EU A CA 1
ATOM 694 C C . LEU A 1 94 ? -2.985 4.901 0.915 1.00 96.31 94 LEU A C 1
ATOM 696 O O . LEU A 1 94 ? -1.812 4.967 0.554 1.00 96.31 94 LEU A O 1
ATOM 700 N N . VAL A 1 95 ? -3.858 4.044 0.386 1.00 95.19 95 VAL A N 1
ATOM 701 C CA . VAL A 1 95 ? -3.563 3.181 -0.765 1.00 95.19 95 VAL A CA 1
ATOM 702 C C . VAL A 1 95 ? -4.461 3.611 -1.915 1.00 95.19 95 VAL A C 1
ATOM 704 O O . VAL A 1 95 ? -5.682 3.610 -1.774 1.00 95.19 95 VAL A O 1
ATOM 707 N N . GLU A 1 96 ? -3.853 3.960 -3.042 1.00 96.38 96 GLU A N 1
ATOM 708 C CA . GLU A 1 96 ? -4.544 4.410 -4.2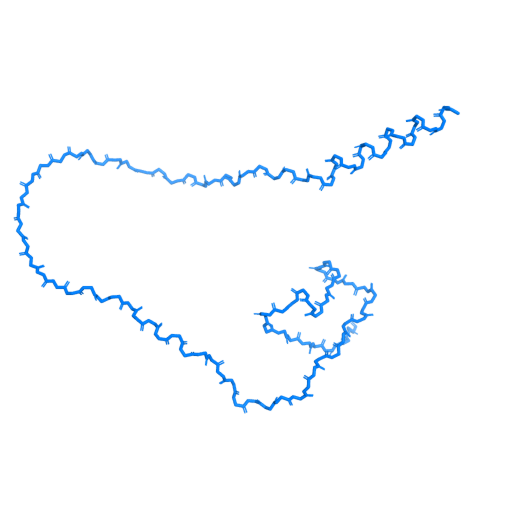48 1.00 96.38 96 GLU A CA 1
ATOM 709 C C . GLU A 1 96 ? -4.153 3.518 -5.433 1.00 96.38 96 GLU A C 1
ATOM 711 O O . GLU A 1 96 ? -2.973 3.239 -5.650 1.00 96.38 96 GLU A O 1
ATOM 716 N N . PHE A 1 97 ? -5.147 3.058 -6.195 1.00 96.00 97 PHE A N 1
ATOM 717 C CA . PHE A 1 97 ? -4.953 2.249 -7.399 1.00 96.00 97 PHE A CA 1
ATOM 718 C C . PHE A 1 97 ? -5.213 3.111 -8.634 1.00 96.00 97 PHE A C 1
ATOM 720 O O . PHE A 1 97 ? -6.289 3.691 -8.759 1.00 96.00 97 PHE A O 1
ATOM 727 N N . TRP A 1 98 ? -4.252 3.167 -9.555 1.00 96.56 98 TRP A N 1
ATOM 728 C CA . TRP A 1 98 ? -4.332 3.983 -10.768 1.00 96.5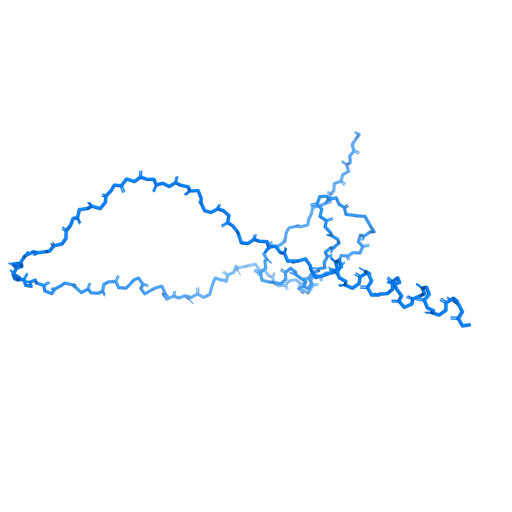6 98 TRP A CA 1
ATOM 729 C C . TRP A 1 98 ? -3.598 3.320 -11.942 1.00 96.56 98 TRP A C 1
ATOM 731 O O . TRP A 1 98 ? -2.799 2.399 -11.759 1.00 96.56 98 TRP A O 1
ATOM 741 N N . THR A 1 99 ? -3.877 3.792 -13.157 1.00 96.94 99 THR A N 1
ATOM 742 C CA . THR A 1 99 ? -3.213 3.372 -14.401 1.00 96.94 99 THR A CA 1
ATOM 743 C C . THR A 1 99 ? -2.633 4.583 -15.121 1.00 96.94 99 THR A C 1
ATOM 745 O O . THR A 1 99 ? -3.246 5.648 -15.115 1.00 96.94 99 THR A O 1
ATOM 748 N N . TYR A 1 100 ? -1.474 4.421 -15.759 1.00 93.62 100 TYR A N 1
ATOM 749 C CA . TYR A 1 100 ? -0.911 5.419 -16.674 1.00 93.62 100 TYR A CA 1
ATOM 750 C C . TYR A 1 100 ? -1.527 5.276 -18.076 1.00 93.62 100 TYR A C 1
ATOM 752 O O . TYR A 1 100 ? -1.969 4.182 -18.434 1.00 93.62 100 TYR A O 1
ATOM 760 N N . THR A 1 101 ? -1.545 6.363 -18.849 1.00 88.19 101 THR A N 1
ATOM 761 C CA . THR A 1 101 ? -1.998 6.402 -20.251 1.00 88.19 101 THR A CA 1
ATOM 762 C C . THR A 1 101 ? -0.832 6.606 -21.195 1.00 88.19 101 THR A C 1
ATOM 764 O O . THR A 1 101 ? -0.103 7.598 -20.965 1.00 88.19 101 THR A O 1
#